Protein AF-A0A218UHJ2-F1 (afdb_monomer)

pLDDT: mean 73.1, std 22.84, range [29.39, 98.62]

Sequence (133 aa):
MERLCGAPLHRNISRALELHLEAIQVAQARRNDAIGNAANPQSHGGPRYSNEKGVLALAAALRALAGATRRARTALWCALQLALPKSPPAAPQNQHLLLQRLCSSSTSSQGKSSVEQESRGSDKAEEARKILE

Foldseek 3Di:
DDDAPNHDQDPLLVVLVVQLVVLVVQLVVLVVVLVVCVVCVPVCPDDPVVNVVSVVSNVVSVVSNVVSVVSNVVSVVVSVVVNDDPDPPDPPPCPVVVVVVVVVVPPPPDDDDDDDDDDDDDDDDDDDDDDDD

Nearest PDB structures (foldseek):
  2f1m-assembly1_B  TM=8.808E-01  e=1.797E+00  Escherichia coli
  2f1m-assembly2_D  TM=9.006E-01  e=1.903E+00  Escherichia coli
  2f1m-assembly1_A  TM=9.077E-01  e=1.797E+00  Escherichia coli
  2f1m-assembly2_C  TM=8.833E-01  e=3.385E+00  Escherichia coli
  5c21-assembly1_A  TM=7.370E-01  e=2.135E+00  Escherichia coli

Mean predicted aligned error: 17.22 Å

Radius of gyration: 34.89 Å; Cα contacts (8 Å, |Δi|>4): 54; chains: 1; bounding box: 54×78×87 Å

Structure (mmCIF, N/CA/C/O backbone):
data_AF-A0A218UHJ2-F1
#
_entry.id   AF-A0A218UHJ2-F1
#
loop_
_atom_site.group_PDB
_atom_site.id
_atom_site.type_symbol
_atom_site.label_atom_id
_atom_site.label_alt_id
_atom_site.label_comp_id
_atom_site.label_asym_id
_atom_site.label_entity_id
_atom_site.label_seq_id
_atom_site.pdbx_PDB_ins_code
_atom_site.Cartn_x
_atom_site.Cartn_y
_atom_site.Cartn_z
_atom_site.occupancy
_atom_site.B_iso_or_equiv
_atom_site.auth_seq_id
_atom_site.auth_comp_id
_atom_site.auth_asym_id
_atom_site.auth_atom_id
_atom_site.pdbx_PDB_model_num
ATOM 1 N N . MET A 1 1 ? -12.841 -14.901 10.953 1.00 64.62 1 MET A N 1
ATOM 2 C CA . MET A 1 1 ? -13.022 -13.437 11.063 1.00 64.62 1 MET A CA 1
ATOM 3 C C . MET A 1 1 ? -11.965 -12.897 12.003 1.00 64.62 1 MET A C 1
ATOM 5 O O . MET A 1 1 ? -11.851 -13.433 13.100 1.00 64.62 1 MET A O 1
ATOM 9 N N . GLU A 1 2 ? -11.193 -11.896 11.587 1.00 81.62 2 GLU A N 1
ATOM 10 C CA . GLU A 1 2 ? -10.215 -11.239 12.463 1.00 81.62 2 GLU A CA 1
ATOM 11 C C . GLU A 1 2 ? -10.942 -10.544 13.627 1.00 81.62 2 GLU A C 1
ATOM 13 O O . GLU A 1 2 ? -11.994 -9.922 13.441 1.00 81.62 2 GLU A O 1
ATOM 18 N N . ARG A 1 3 ? -10.422 -10.695 14.850 1.00 82.81 3 ARG A N 1
ATOM 19 C CA . ARG A 1 3 ? -11.011 -10.128 16.072 1.00 82.81 3 ARG A CA 1
ATOM 20 C C . ARG A 1 3 ? -9.936 -9.375 16.842 1.00 82.81 3 ARG A C 1
ATOM 22 O O . ARG A 1 3 ? -8.794 -9.821 16.895 1.00 82.81 3 ARG A O 1
ATOM 29 N N . LEU A 1 4 ? -10.315 -8.266 17.463 1.00 84.06 4 LEU A N 1
ATOM 30 C CA . LEU A 1 4 ? -9.451 -7.463 18.323 1.00 84.06 4 LEU A CA 1
ATOM 31 C C . LEU A 1 4 ? -10.162 -7.256 19.660 1.00 84.06 4 LEU A C 1
ATOM 33 O O . LEU A 1 4 ? -11.325 -6.859 19.680 1.00 84.06 4 LEU A O 1
ATOM 37 N N . CYS A 1 5 ? -9.495 -7.588 20.769 1.00 84.12 5 CYS A N 1
ATOM 38 C CA . CYS A 1 5 ? -10.057 -7.511 22.127 1.00 84.12 5 CYS A CA 1
ATOM 39 C C . CYS A 1 5 ? -11.431 -8.194 22.283 1.00 84.12 5 CYS A C 1
ATOM 41 O O . CYS A 1 5 ? -12.309 -7.704 22.985 1.00 84.12 5 CYS A O 1
ATOM 43 N N . GLY A 1 6 ? -11.651 -9.317 21.593 1.00 82.75 6 GLY A N 1
ATOM 44 C CA . GLY A 1 6 ? -12.919 -10.048 21.671 1.00 82.75 6 GLY A CA 1
ATOM 45 C C . GLY A 1 6 ? -14.078 -9.444 20.860 1.00 82.75 6 GLY A C 1
ATOM 46 O O . GLY A 1 6 ? -15.167 -10.025 20.872 1.00 82.75 6 GLY A O 1
ATOM 47 N N . ALA A 1 7 ? -13.857 -8.362 20.105 1.00 81.12 7 ALA A N 1
ATOM 48 C CA . ALA A 1 7 ? -14.816 -7.780 19.163 1.00 81.12 7 ALA A CA 1
ATOM 49 C C . ALA A 1 7 ? -14.401 -8.036 17.696 1.00 81.12 7 ALA A C 1
ATOM 51 O O . ALA A 1 7 ? -13.208 -8.178 17.412 1.00 81.12 7 ALA A O 1
ATOM 52 N N . PRO A 1 8 ? -15.351 -8.117 16.742 1.00 85.44 8 PRO A N 1
ATOM 53 C CA . PRO A 1 8 ? -15.027 -8.186 15.317 1.00 85.44 8 PRO A CA 1
ATOM 54 C C . PRO A 1 8 ? -14.205 -6.971 14.869 1.00 85.44 8 PRO A C 1
ATOM 56 O O . PRO A 1 8 ? -14.546 -5.834 15.201 1.00 85.44 8 PRO A O 1
ATOM 59 N N . LEU A 1 9 ? -13.136 -7.201 14.104 1.00 87.00 9 LEU A N 1
ATOM 60 C CA . LEU A 1 9 ? -12.316 -6.117 13.568 1.00 87.00 9 LEU A CA 1
ATOM 61 C C . LEU A 1 9 ? -13.087 -5.350 12.481 1.00 87.00 9 LEU A C 1
ATOM 63 O O . LEU A 1 9 ? -13.788 -5.937 11.654 1.00 87.00 9 LEU A O 1
ATOM 67 N N . HIS A 1 10 ? -12.968 -4.021 12.469 1.00 90.81 10 HIS A N 1
ATOM 68 C CA . HIS A 1 10 ? -13.641 -3.200 11.467 1.00 90.81 10 HIS A CA 1
ATOM 69 C C . HIS A 1 10 ? -13.065 -3.467 10.067 1.00 90.81 10 HIS A C 1
ATOM 71 O O . HIS A 1 10 ? -11.859 -3.342 9.868 1.00 90.81 10 HIS A O 1
ATOM 77 N N . ARG A 1 11 ? -13.926 -3.728 9.069 1.00 92.38 11 ARG A N 1
ATOM 78 C CA . ARG A 1 11 ? -13.517 -4.110 7.698 1.00 92.38 11 ARG A CA 1
ATOM 79 C C . ARG A 1 11 ? -12.486 -3.177 7.052 1.00 92.38 11 ARG A C 1
ATOM 81 O O . ARG A 1 11 ? -11.619 -3.631 6.318 1.00 92.38 11 ARG A O 1
ATOM 88 N N . ASN A 1 12 ? -12.562 -1.869 7.327 1.00 93.25 12 ASN A N 1
ATOM 89 C CA . ASN A 1 12 ? -11.614 -0.903 6.757 1.00 93.25 12 ASN A CA 1
ATOM 90 C C . ASN A 1 12 ? -10.195 -1.090 7.307 1.00 93.25 12 ASN A C 1
ATOM 92 O O . ASN A 1 12 ? -9.248 -0.721 6.621 1.00 93.25 12 ASN A O 1
ATOM 96 N N . ILE A 1 13 ? -10.047 -1.632 8.522 1.00 94.75 13 ILE A N 1
ATOM 97 C CA . ILE A 1 13 ? -8.738 -1.916 9.113 1.00 94.75 13 ILE A CA 1
ATOM 98 C C . ILE A 1 13 ? -8.101 -3.076 8.352 1.00 94.75 13 ILE A C 1
ATOM 100 O O . ILE A 1 13 ? -7.038 -2.883 7.769 1.00 94.75 13 ILE A O 1
ATOM 104 N N . SER A 1 14 ? -8.793 -4.217 8.258 1.00 94.81 14 SER A N 1
ATOM 105 C CA . SER A 1 14 ? -8.335 -5.375 7.477 1.00 94.81 14 SER A CA 1
ATOM 106 C C . SER A 1 14 ? -8.017 -4.981 6.034 1.00 94.81 14 SER A C 1
ATOM 108 O O . SER A 1 14 ? -6.905 -5.197 5.563 1.00 94.81 14 SER A O 1
ATOM 110 N N . ARG A 1 15 ? -8.928 -4.258 5.366 1.00 96.25 15 ARG A N 1
ATOM 111 C CA . ARG A 1 15 ? -8.721 -3.815 3.982 1.00 96.25 15 ARG A CA 1
ATOM 112 C C . ARG A 1 15 ? -7.511 -2.895 3.814 1.00 96.25 15 ARG A C 1
ATOM 114 O O . ARG A 1 15 ? -6.810 -2.977 2.809 1.00 96.25 15 ARG A O 1
ATOM 121 N N . ALA A 1 16 ? -7.264 -1.990 4.762 1.00 97.44 16 ALA A N 1
ATOM 122 C CA . ALA A 1 16 ? -6.101 -1.108 4.703 1.00 97.44 16 ALA A CA 1
ATOM 123 C C . ALA A 1 16 ? -4.783 -1.880 4.867 1.00 97.44 16 ALA A C 1
ATOM 125 O O . ALA A 1 16 ? -3.793 -1.511 4.235 1.00 97.44 16 ALA A O 1
ATOM 126 N N . LEU A 1 17 ? -4.776 -2.936 5.685 1.00 96.94 17 LEU A N 1
ATOM 127 C CA . LEU A 1 17 ? -3.619 -3.810 5.879 1.00 96.94 17 LEU A CA 1
ATOM 128 C C . LEU A 1 17 ? -3.369 -4.703 4.657 1.00 96.94 17 LEU A C 1
ATOM 130 O O . LEU A 1 17 ? -2.230 -4.784 4.205 1.00 96.94 17 LEU A O 1
ATOM 134 N N . GLU A 1 18 ? -4.417 -5.279 4.064 1.00 97.31 18 GLU A N 1
ATOM 135 C CA . GLU A 1 18 ? -4.334 -6.022 2.796 1.00 97.31 18 GLU A CA 1
ATOM 136 C C . GLU A 1 18 ? -3.722 -5.163 1.684 1.00 97.31 18 GLU A C 1
ATOM 138 O O . GLU A 1 18 ? -2.712 -5.531 1.091 1.00 97.31 18 GLU A O 1
ATOM 143 N N . LEU A 1 19 ? -4.269 -3.961 1.461 1.00 98.00 19 LEU A N 1
ATOM 144 C CA . LEU A 1 19 ? -3.754 -3.028 0.454 1.00 98.00 19 LEU A CA 1
ATOM 145 C C . LEU A 1 19 ? -2.305 -2.608 0.732 1.00 98.00 19 LEU A C 1
ATOM 147 O O . LEU A 1 19 ? -1.560 -2.281 -0.193 1.00 98.00 19 LEU A O 1
ATOM 151 N N . HIS A 1 20 ? -1.899 -2.563 2.003 1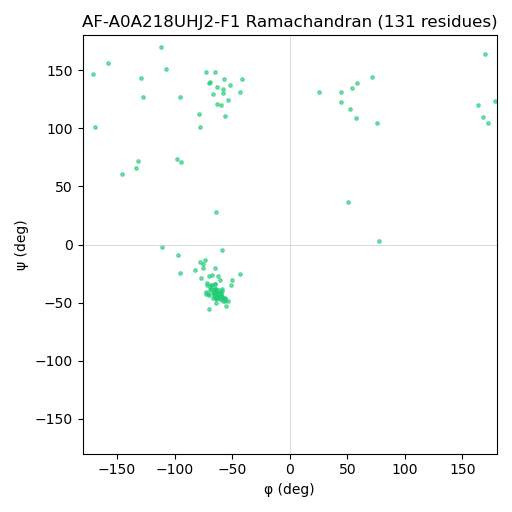.00 98.56 20 HIS A N 1
ATOM 152 C CA . HIS A 1 20 ? -0.517 -2.282 2.364 1.00 98.56 20 HIS A CA 1
ATOM 153 C C . HIS A 1 20 ? 0.410 -3.440 1.995 1.00 98.56 20 HIS A C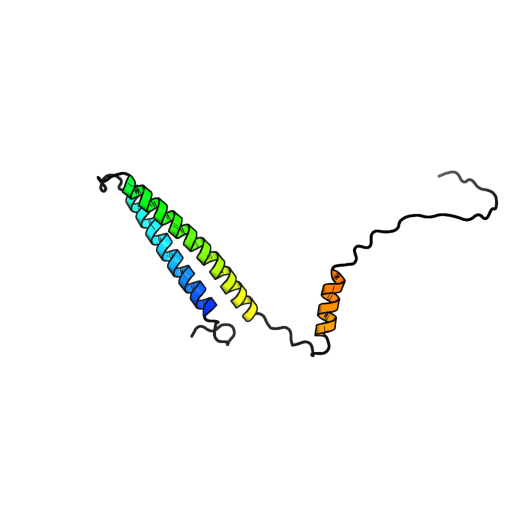 1
ATOM 155 O O . HIS A 1 20 ? 1.458 -3.190 1.400 1.00 98.56 20 HIS A O 1
ATOM 161 N N . LEU A 1 21 ? 0.003 -4.681 2.269 1.00 98.44 21 LEU A N 1
ATOM 162 C CA . LEU A 1 21 ? 0.740 -5.879 1.874 1.00 98.44 21 LEU A CA 1
ATOM 163 C C . LEU A 1 21 ? 0.856 -5.996 0.347 1.00 98.44 21 LEU A C 1
ATOM 165 O O . LEU A 1 21 ? 1.956 -6.200 -0.164 1.00 98.44 21 LEU A O 1
ATOM 169 N N . GLU A 1 22 ? -0.244 -5.792 -0.380 1.00 98.25 22 GLU A N 1
ATOM 170 C CA . GLU A 1 22 ? -0.252 -5.769 -1.848 1.00 98.25 22 GLU A CA 1
ATOM 171 C C . GLU A 1 22 ? 0.739 -4.724 -2.387 1.00 98.25 22 GLU A C 1
ATOM 173 O O . GLU A 1 22 ? 1.559 -5.015 -3.259 1.00 98.25 22 GLU A O 1
ATOM 178 N N . ALA A 1 23 ? 0.733 -3.509 -1.827 1.00 98.25 23 ALA A N 1
ATOM 179 C CA . ALA A 1 23 ? 1.652 -2.456 -2.247 1.00 98.25 23 ALA A CA 1
ATOM 180 C C . ALA A 1 23 ? 3.127 -2.795 -1.955 1.00 98.25 23 ALA A C 1
ATOM 182 O O . ALA A 1 23 ? 4.001 -2.412 -2.737 1.00 98.25 23 ALA A O 1
ATOM 183 N N . ILE A 1 24 ? 3.415 -3.515 -0.862 1.00 98.50 24 ILE A N 1
ATOM 184 C CA . ILE A 1 24 ? 4.766 -4.011 -0.553 1.00 98.50 24 ILE A CA 1
ATOM 185 C C . ILE A 1 24 ? 5.211 -5.008 -1.622 1.00 98.50 24 ILE A C 1
ATOM 187 O O . ILE A 1 24 ? 6.294 -4.848 -2.182 1.00 98.50 24 ILE A O 1
ATOM 191 N N . GLN A 1 25 ? 4.372 -5.996 -1.937 1.00 98.50 25 GLN A N 1
ATOM 192 C CA . GLN A 1 25 ? 4.685 -7.029 -2.927 1.00 98.50 25 GLN A CA 1
ATOM 193 C C . GLN A 1 25 ? 4.921 -6.423 -4.315 1.00 98.50 25 GLN A C 1
ATOM 195 O O . GLN A 1 25 ? 5.912 -6.741 -4.971 1.00 98.50 25 GLN A O 1
ATOM 200 N N . VAL A 1 26 ? 4.070 -5.481 -4.736 1.00 97.88 26 VAL A N 1
ATOM 201 C CA . VAL A 1 26 ? 4.242 -4.760 -6.006 1.00 97.88 26 VAL A CA 1
ATOM 202 C C . VAL A 1 26 ? 5.550 -3.965 -6.019 1.00 97.88 26 VAL A C 1
ATOM 204 O O . VAL A 1 26 ? 6.295 -4.028 -6.997 1.00 97.88 26 VAL A O 1
ATOM 207 N N . ALA A 1 27 ? 5.871 -3.236 -4.946 1.00 97.81 27 ALA A N 1
ATOM 208 C CA . ALA A 1 27 ? 7.117 -2.474 -4.868 1.00 97.81 27 ALA A CA 1
ATOM 209 C C . ALA A 1 27 ? 8.360 -3.382 -4.880 1.00 97.81 27 ALA A C 1
ATOM 211 O O . ALA A 1 27 ? 9.355 -3.049 -5.525 1.00 97.81 27 ALA A O 1
ATOM 212 N N . GLN A 1 28 ? 8.300 -4.536 -4.210 1.00 97.81 28 GLN A N 1
ATOM 213 C CA . GLN A 1 28 ? 9.365 -5.541 -4.222 1.00 97.81 28 GLN A CA 1
ATOM 214 C C . GLN A 1 28 ? 9.565 -6.134 -5.619 1.00 97.81 28 GLN A C 1
ATOM 216 O O . GLN A 1 28 ? 10.697 -6.162 -6.098 1.00 97.81 28 GLN A O 1
ATOM 221 N N . ALA A 1 29 ? 8.484 -6.527 -6.300 1.00 95.50 29 ALA A N 1
ATOM 222 C CA . ALA A 1 29 ? 8.546 -7.025 -7.672 1.00 95.50 29 ALA A CA 1
ATOM 223 C C . ALA A 1 29 ? 9.207 -5.998 -8.605 1.00 95.50 29 ALA A C 1
ATOM 225 O O . ALA A 1 29 ? 10.180 -6.313 -9.281 1.00 95.50 29 ALA A O 1
ATOM 226 N N . ARG A 1 30 ? 8.780 -4.727 -8.546 1.00 94.00 30 ARG A N 1
ATOM 227 C CA . ARG A 1 30 ? 9.375 -3.653 -9.361 1.00 94.00 30 ARG A CA 1
ATOM 228 C C . ARG A 1 30 ? 10.830 -3.360 -9.026 1.00 94.00 30 ARG A C 1
ATOM 230 O O . ARG A 1 30 ? 11.601 -3.017 -9.918 1.00 94.00 30 ARG 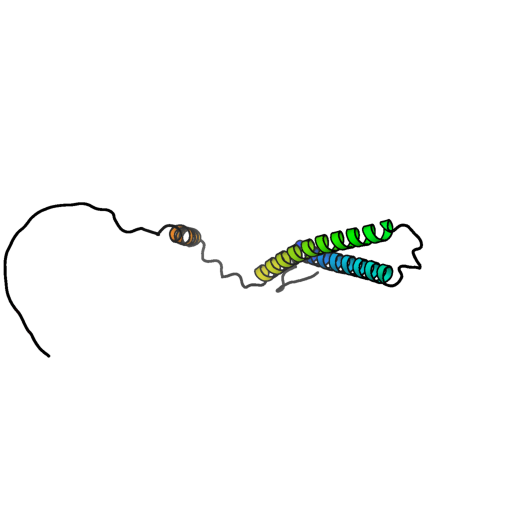A O 1
ATOM 237 N N . ARG A 1 31 ? 11.223 -3.482 -7.758 1.00 94.12 31 ARG A N 1
ATOM 238 C CA . ARG A 1 31 ? 12.624 -3.342 -7.354 1.00 94.12 31 ARG A CA 1
ATOM 239 C C . ARG A 1 31 ? 13.475 -4.462 -7.948 1.00 94.12 31 ARG A C 1
ATOM 241 O O . ARG A 1 31 ? 14.565 -4.182 -8.436 1.00 94.12 31 ARG A O 1
ATOM 248 N N . ASN A 1 32 ? 12.979 -5.695 -7.924 1.00 92.12 32 ASN A N 1
ATOM 249 C CA . ASN A 1 32 ? 13.679 -6.845 -8.490 1.00 92.12 32 ASN A CA 1
ATOM 250 C C . ASN A 1 32 ? 13.782 -6.738 -10.018 1.00 92.12 32 ASN A C 1
ATOM 252 O O . ASN A 1 32 ? 14.870 -6.951 -10.547 1.00 92.12 32 ASN A O 1
ATOM 256 N N . ASP A 1 33 ? 12.714 -6.306 -10.699 1.00 88.62 33 ASP A N 1
ATOM 257 C CA . ASP A 1 33 ? 12.737 -5.999 -12.137 1.00 88.62 33 ASP A CA 1
ATOM 258 C C . ASP A 1 33 ? 13.823 -4.954 -12.452 1.00 88.62 33 ASP A C 1
ATOM 260 O O . ASP A 1 33 ? 14.624 -5.125 -13.369 1.00 88.62 33 ASP A O 1
ATOM 264 N N . ALA A 1 34 ? 13.893 -3.875 -11.663 1.00 85.12 34 ALA A N 1
ATOM 265 C CA . ALA A 1 34 ? 14.882 -2.816 -11.853 1.00 85.12 34 ALA A CA 1
ATOM 266 C C . ALA A 1 34 ? 16.326 -3.298 -11.619 1.00 85.12 34 ALA A C 1
ATOM 268 O O . ALA A 1 34 ? 17.219 -2.933 -12.383 1.00 85.12 34 ALA A O 1
ATOM 269 N N . ILE A 1 35 ? 16.561 -4.132 -10.599 1.00 84.94 35 ILE A N 1
ATOM 270 C CA . ILE A 1 35 ? 17.883 -4.718 -10.320 1.00 84.94 35 ILE A CA 1
ATOM 271 C C . ILE A 1 35 ? 18.288 -5.692 -11.431 1.00 84.94 35 ILE A C 1
ATOM 273 O O . ILE A 1 35 ? 19.416 -5.613 -11.912 1.00 84.94 35 ILE A O 1
ATOM 277 N N . GLY A 1 36 ? 17.381 -6.573 -11.864 1.00 80.75 36 GLY A N 1
ATOM 278 C CA . GLY A 1 36 ? 17.636 -7.519 -12.953 1.00 80.75 36 GLY A CA 1
ATOM 279 C C . GLY A 1 36 ? 17.989 -6.807 -14.259 1.00 80.75 36 GLY A C 1
ATOM 280 O O . GLY A 1 36 ? 18.988 -7.141 -14.895 1.00 80.75 36 GLY A O 1
ATOM 281 N N . ASN A 1 37 ? 17.239 -5.756 -14.599 1.00 77.19 37 ASN A N 1
ATOM 282 C CA . ASN A 1 37 ? 17.505 -4.935 -15.780 1.00 77.19 37 ASN A CA 1
ATOM 283 C C . ASN A 1 37 ? 18.850 -4.191 -15.688 1.00 77.19 37 ASN A C 1
ATOM 285 O O . ASN A 1 37 ? 19.554 -4.074 -16.689 1.00 77.19 37 ASN A O 1
ATOM 289 N N . ALA A 1 38 ? 19.229 -3.701 -14.502 1.00 76.00 38 ALA A N 1
ATOM 290 C CA . ALA A 1 38 ? 20.512 -3.027 -14.290 1.00 76.00 38 ALA A CA 1
ATOM 291 C C . ALA A 1 38 ? 21.709 -3.995 -14.312 1.00 76.00 38 ALA A C 1
ATOM 293 O O . ALA A 1 38 ? 22.788 -3.620 -14.765 1.00 76.00 38 ALA A O 1
ATOM 294 N N . ALA A 1 39 ? 21.523 -5.231 -13.840 1.00 78.25 39 ALA A N 1
ATOM 295 C CA . ALA A 1 39 ? 22.558 -6.263 -13.805 1.00 78.25 39 ALA A CA 1
ATOM 296 C C . ALA A 1 39 ? 22.846 -6.882 -15.183 1.00 78.25 39 ALA A C 1
ATOM 298 O O . ALA A 1 39 ? 23.923 -7.439 -15.384 1.00 78.25 39 ALA A O 1
ATOM 299 N N . ASN A 1 40 ? 21.919 -6.770 -16.141 1.00 71.12 40 ASN A N 1
ATOM 300 C CA . ASN A 1 40 ? 22.113 -7.254 -17.506 1.00 71.12 40 ASN A CA 1
ATOM 301 C C . ASN A 1 40 ? 21.718 -6.205 -18.565 1.00 71.12 40 ASN A C 1
ATOM 303 O O . ASN A 1 40 ? 20.722 -6.379 -19.276 1.00 71.12 40 ASN A O 1
ATOM 307 N N . PRO A 1 41 ? 22.511 -5.127 -18.728 1.00 64.62 41 PRO A N 1
ATOM 308 C CA . PRO A 1 41 ? 22.225 -4.085 -19.717 1.00 64.62 41 PRO A CA 1
ATOM 309 C C . PRO A 1 41 ? 22.294 -4.588 -21.167 1.00 64.62 41 PRO A C 1
ATOM 311 O O . PRO A 1 41 ? 21.763 -3.945 -22.066 1.00 64.62 41 PRO A O 1
ATOM 314 N N . GLN A 1 42 ? 22.983 -5.710 -21.401 1.00 62.09 42 GLN A N 1
ATOM 315 C CA . GLN A 1 42 ? 23.407 -6.171 -22.725 1.00 62.09 42 GLN A CA 1
ATOM 316 C C . GLN A 1 42 ? 22.435 -7.189 -23.354 1.00 62.09 42 GLN A C 1
ATOM 318 O O . GLN A 1 42 ? 22.351 -7.267 -24.575 1.00 62.09 42 GLN A O 1
ATOM 323 N N . SER A 1 43 ? 21.651 -7.915 -22.542 1.00 57.69 43 SER A N 1
ATOM 324 C CA . SER A 1 43 ? 20.562 -8.797 -23.015 1.00 57.69 43 SER A CA 1
ATOM 325 C C . SER A 1 43 ? 19.367 -8.018 -23.572 1.00 57.69 43 SER A C 1
ATOM 327 O O . SER A 1 43 ? 18.659 -8.475 -24.468 1.00 57.69 43 SER A O 1
ATOM 329 N N . HIS A 1 44 ? 19.172 -6.787 -23.101 1.00 57.41 44 HIS A N 1
ATOM 330 C CA . HIS A 1 44 ? 18.148 -5.886 -23.610 1.00 57.41 44 HIS A CA 1
ATOM 331 C C . HIS A 1 44 ? 18.745 -4.968 -24.679 1.00 57.41 44 HIS A C 1
ATOM 333 O O . HIS A 1 44 ? 18.887 -3.768 -24.468 1.00 57.41 44 HIS A O 1
ATOM 339 N N . GLY A 1 45 ? 19.069 -5.524 -25.849 1.00 54.44 45 GLY A N 1
ATOM 340 C CA . GLY A 1 45 ? 19.528 -4.788 -27.041 1.00 54.44 45 GLY A CA 1
ATOM 341 C C . GLY A 1 45 ? 18.494 -3.823 -27.655 1.00 54.44 45 GLY A C 1
ATOM 342 O O . GLY A 1 45 ? 18.507 -3.595 -28.861 1.00 54.44 45 GLY A O 1
ATOM 343 N N . GLY A 1 46 ? 17.568 -3.290 -26.850 1.00 61.00 46 GLY A N 1
ATOM 344 C CA . GLY A 1 46 ? 16.511 -2.363 -27.244 1.00 61.00 46 GLY A CA 1
ATOM 345 C C . GLY A 1 46 ? 16.703 -0.950 -26.669 1.00 61.00 46 GLY A C 1
ATOM 346 O O . GLY A 1 46 ? 17.551 -0.731 -25.804 1.00 61.00 46 GLY A O 1
ATOM 347 N N . PRO A 1 47 ? 15.915 0.038 -27.131 1.00 58.91 47 PRO A N 1
ATOM 348 C CA . PRO A 1 47 ? 16.123 1.451 -26.815 1.00 58.91 47 PRO A CA 1
ATOM 349 C C . PRO A 1 47 ? 16.113 1.727 -25.304 1.00 58.91 47 PRO A C 1
ATOM 351 O O . PRO A 1 47 ? 15.268 1.197 -24.578 1.00 58.91 47 PRO A O 1
ATOM 354 N N . ARG A 1 48 ? 16.982 2.647 -24.849 1.00 64.75 48 ARG A N 1
ATOM 355 C CA . ARG A 1 48 ? 17.076 3.180 -23.464 1.00 64.75 48 ARG A CA 1
ATOM 356 C C . ARG A 1 48 ? 15.718 3.503 -22.811 1.00 64.75 48 ARG A C 1
ATOM 358 O O . ARG A 1 48 ? 15.580 3.425 -21.593 1.00 64.75 48 ARG A O 1
ATOM 365 N N . TYR A 1 49 ? 14.711 3.773 -23.637 1.00 61.00 49 TYR A N 1
ATOM 366 C CA . TYR A 1 49 ? 13.302 3.955 -23.300 1.00 61.00 49 TYR A CA 1
ATOM 367 C C . TYR A 1 49 ? 12.689 2.838 -22.425 1.00 61.00 49 TYR A C 1
ATOM 369 O O . TYR A 1 49 ? 11.801 3.114 -21.620 1.00 61.00 49 TYR A O 1
ATOM 377 N N . SER A 1 50 ? 13.150 1.583 -22.527 1.00 70.75 50 SER A N 1
ATOM 378 C CA . SER A 1 50 ? 12.642 0.485 -21.678 1.00 70.75 50 SER A CA 1
ATOM 379 C C . SER A 1 50 ? 13.062 0.633 -20.210 1.00 70.75 50 SER A C 1
ATOM 381 O O . SER A 1 50 ? 12.276 0.355 -19.302 1.00 70.75 50 SER A O 1
ATOM 383 N N . ASN A 1 51 ? 14.281 1.121 -19.964 1.00 76.81 51 ASN A N 1
ATOM 384 C CA . ASN A 1 51 ? 14.792 1.312 -18.608 1.00 76.81 51 ASN A CA 1
ATOM 385 C C . ASN A 1 51 ? 14.085 2.484 -17.905 1.00 76.81 51 ASN A C 1
ATOM 387 O O . ASN A 1 51 ? 13.653 2.363 -16.762 1.00 76.81 51 ASN A O 1
ATOM 391 N N . GLU A 1 52 ? 13.870 3.593 -18.619 1.00 83.69 52 GLU A N 1
ATOM 392 C CA . GLU A 1 52 ? 13.155 4.767 -18.095 1.00 83.69 52 GLU A CA 1
ATOM 393 C C . GLU A 1 52 ? 11.726 4.425 -17.654 1.00 83.69 52 GLU A C 1
ATOM 395 O O . GLU A 1 52 ? 11.285 4.841 -16.581 1.00 83.69 52 GLU A O 1
ATOM 400 N N . LYS A 1 53 ? 11.020 3.585 -18.422 1.00 85.75 53 LYS A N 1
ATOM 401 C CA . LYS A 1 53 ? 9.698 3.067 -18.036 1.00 85.75 53 LYS A CA 1
ATOM 402 C C . LYS A 1 53 ? 9.740 2.250 -16.748 1.00 85.75 53 LYS A C 1
ATOM 404 O O . LYS A 1 53 ? 8.849 2.400 -15.913 1.00 85.75 53 LYS A O 1
ATOM 409 N N . GLY A 1 54 ? 10.762 1.410 -16.577 1.00 87.94 54 GLY A N 1
ATOM 410 C CA . GLY A 1 54 ? 10.969 0.632 -15.353 1.00 87.94 54 GLY A CA 1
ATOM 411 C C . GLY A 1 54 ? 11.192 1.526 -14.131 1.00 87.94 54 GLY A C 1
ATOM 412 O O . GLY A 1 54 ? 10.564 1.320 -13.092 1.00 87.94 54 GLY A O 1
ATOM 413 N N . VAL A 1 55 ? 12.008 2.574 -14.278 1.00 89.81 55 VAL A N 1
ATOM 414 C CA . VAL A 1 55 ? 12.262 3.565 -13.219 1.00 89.81 55 VAL A CA 1
ATOM 415 C C . VAL A 1 55 ? 10.989 4.338 -12.858 1.00 89.81 55 VAL A C 1
ATOM 417 O O . VAL A 1 55 ? 10.670 4.470 -11.675 1.00 89.81 55 VAL A O 1
ATOM 420 N N . LEU A 1 56 ? 10.217 4.795 -13.850 1.00 92.81 56 LEU A N 1
ATOM 421 C CA . LEU A 1 56 ? 8.936 5.472 -13.616 1.00 92.81 56 LEU A CA 1
ATOM 422 C C . LEU A 1 56 ? 7.913 4.550 -12.936 1.00 92.81 56 LEU A C 1
ATOM 424 O O . LEU A 1 56 ? 7.220 4.975 -12.009 1.00 92.81 56 LEU A O 1
ATOM 428 N N . ALA A 1 57 ? 7.843 3.279 -13.342 1.00 93.12 57 ALA A N 1
ATOM 429 C CA . ALA A 1 57 ? 6.974 2.286 -12.716 1.00 93.12 57 ALA A CA 1
ATOM 430 C C . ALA A 1 57 ? 7.375 2.006 -11.258 1.00 93.12 57 ALA A C 1
ATOM 432 O O . ALA A 1 57 ? 6.505 1.920 -10.388 1.00 93.12 57 ALA A O 1
ATOM 433 N N . LEU A 1 58 ? 8.677 1.918 -10.967 1.00 95.69 58 LEU A N 1
ATOM 434 C CA . LEU A 1 58 ? 9.186 1.777 -9.603 1.00 95.69 58 LEU A CA 1
ATOM 435 C C . LEU A 1 58 ? 8.857 3.014 -8.753 1.00 95.69 58 LEU A C 1
ATOM 437 O O . LEU A 1 58 ? 8.369 2.870 -7.632 1.00 95.69 58 LEU A O 1
ATOM 441 N N . ALA A 1 59 ? 9.045 4.224 -9.285 1.00 96.69 59 ALA A N 1
ATOM 442 C CA . ALA A 1 59 ? 8.689 5.463 -8.594 1.00 96.69 59 ALA A CA 1
ATOM 443 C C . ALA A 1 59 ? 7.182 5.536 -8.280 1.00 96.69 59 ALA A C 1
ATOM 445 O O . ALA A 1 59 ? 6.790 5.896 -7.165 1.00 96.69 59 ALA A O 1
ATOM 446 N N . ALA A 1 60 ? 6.329 5.136 -9.228 1.00 97.25 60 ALA A N 1
ATOM 447 C CA . ALA A 1 60 ? 4.885 5.048 -9.023 1.00 97.25 60 ALA A CA 1
ATOM 448 C C . ALA A 1 60 ? 4.519 4.014 -7.942 1.00 97.25 60 ALA A C 1
ATOM 450 O O . ALA A 1 60 ? 3.712 4.315 -7.057 1.00 97.25 60 ALA A O 1
ATOM 451 N N . ALA A 1 61 ? 5.153 2.836 -7.960 1.00 97.69 61 ALA A N 1
ATOM 452 C CA . ALA A 1 61 ? 4.954 1.799 -6.949 1.00 97.69 61 ALA A CA 1
ATOM 453 C C . ALA A 1 61 ? 5.375 2.271 -5.547 1.00 97.69 61 ALA A C 1
ATOM 455 O O . ALA A 1 61 ? 4.632 2.077 -4.586 1.00 97.69 61 ALA A O 1
ATOM 456 N N . LEU A 1 62 ? 6.507 2.972 -5.423 1.00 98.19 62 LEU A N 1
ATOM 457 C CA . LEU A 1 62 ? 6.957 3.557 -4.155 1.00 98.19 62 LEU A CA 1
ATOM 458 C C . LEU A 1 62 ? 5.998 4.642 -3.645 1.00 98.19 62 LEU A C 1
ATOM 460 O O . LEU A 1 62 ? 5.693 4.688 -2.451 1.00 98.19 62 LEU A O 1
ATOM 464 N N . ARG A 1 63 ? 5.467 5.491 -4.535 1.00 98.25 63 ARG A N 1
ATOM 465 C CA . ARG A 1 63 ? 4.452 6.492 -4.169 1.00 98.25 63 ARG A CA 1
ATOM 466 C C . ARG A 1 63 ? 3.167 5.829 -3.666 1.00 98.25 63 ARG A C 1
ATOM 468 O O . ARG A 1 63 ? 2.607 6.277 -2.660 1.00 98.25 63 ARG A O 1
ATOM 475 N N . ALA A 1 64 ? 2.714 4.770 -4.336 1.00 98.00 64 ALA A N 1
ATOM 476 C CA . ALA A 1 64 ? 1.550 3.991 -3.924 1.00 98.00 64 ALA A CA 1
ATOM 477 C C . ALA A 1 64 ? 1.780 3.306 -2.568 1.00 98.00 64 ALA A C 1
ATOM 479 O O . ALA A 1 64 ? 0.932 3.425 -1.680 1.00 98.00 64 ALA A O 1
ATOM 480 N N . LEU A 1 65 ? 2.951 2.690 -2.370 1.00 98.38 65 LEU A N 1
ATOM 481 C CA . LEU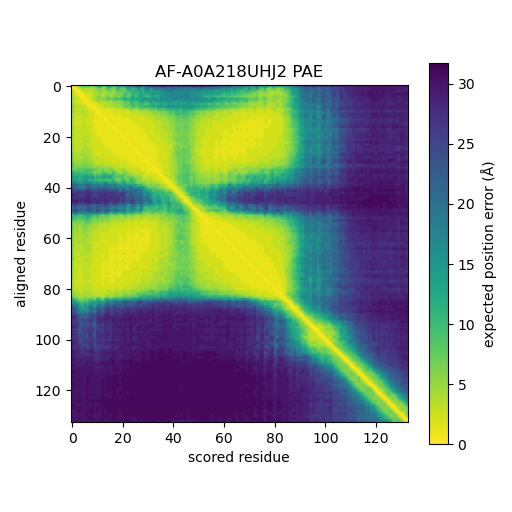 A 1 65 ? 3.362 2.094 -1.100 1.00 98.38 65 LEU A CA 1
ATOM 482 C C . LEU A 1 65 ? 3.360 3.128 0.027 1.00 98.38 65 LEU A C 1
ATOM 484 O O . LEU A 1 65 ? 2.723 2.896 1.047 1.00 98.38 65 LEU A O 1
ATOM 488 N N . ALA A 1 66 ? 3.958 4.306 -0.172 1.00 98.56 66 ALA A N 1
ATOM 489 C CA . ALA A 1 66 ? 3.943 5.376 0.828 1.00 98.56 66 ALA A CA 1
ATOM 490 C C . ALA A 1 66 ? 2.511 5.812 1.200 1.00 98.56 66 ALA A C 1
ATOM 492 O O . ALA A 1 66 ? 2.212 6.085 2.367 1.00 98.56 66 ALA A O 1
ATOM 493 N N . GLY A 1 67 ? 1.605 5.864 0.218 1.00 98.31 67 GLY A N 1
ATOM 494 C CA . GLY A 1 67 ? 0.181 6.105 0.453 1.00 98.31 67 GLY A CA 1
ATOM 495 C C . GLY A 1 67 ? -0.488 4.987 1.255 1.00 98.31 67 GLY A C 1
ATOM 496 O O . GLY A 1 67 ? -1.245 5.263 2.188 1.00 98.31 67 GLY A O 1
ATOM 497 N N . ALA A 1 68 ? -0.194 3.729 0.930 1.00 98.19 68 ALA A N 1
ATOM 498 C CA . ALA A 1 68 ? -0.697 2.570 1.656 1.00 98.19 68 ALA A CA 1
ATOM 499 C C . ALA A 1 68 ? -0.168 2.522 3.099 1.00 98.19 68 ALA A C 1
ATOM 501 O O . ALA A 1 68 ? -0.967 2.336 4.009 1.00 98.19 68 ALA A O 1
ATOM 502 N N . THR A 1 69 ? 1.113 2.826 3.337 1.00 98.62 69 THR A N 1
ATOM 503 C CA . THR A 1 69 ? 1.707 2.909 4.683 1.00 98.62 69 THR A CA 1
ATOM 504 C C . THR A 1 69 ? 1.004 3.949 5.549 1.00 98.62 69 THR A C 1
ATOM 506 O O . THR A 1 69 ? 0.671 3.678 6.702 1.00 98.62 69 THR A O 1
ATOM 509 N N . ARG A 1 70 ? 0.726 5.143 5.004 1.00 98.56 70 ARG A N 1
ATOM 510 C CA . ARG A 1 70 ? -0.017 6.177 5.745 1.00 98.56 70 ARG A CA 1
ATOM 511 C C . ARG A 1 70 ? -1.406 5.685 6.150 1.00 98.56 70 ARG A C 1
ATOM 513 O O . ARG A 1 70 ? -1.796 5.885 7.297 1.00 98.56 70 ARG A O 1
ATOM 520 N N . ARG A 1 71 ? -2.120 5.015 5.238 1.00 97.69 71 ARG A N 1
ATOM 521 C CA . ARG A 1 71 ? -3.448 4.438 5.510 1.00 97.69 71 ARG A CA 1
ATOM 522 C C . ARG A 1 71 ? -3.389 3.303 6.531 1.00 97.69 71 ARG A C 1
ATOM 524 O O . ARG A 1 71 ? -4.197 3.301 7.452 1.00 97.69 71 ARG A O 1
ATOM 531 N N . ALA A 1 72 ? -2.419 2.400 6.411 1.00 98.06 72 ALA A N 1
ATOM 532 C CA . ALA A 1 72 ? -2.193 1.320 7.364 1.00 98.06 72 ALA A CA 1
ATOM 533 C C . ALA A 1 72 ? -1.905 1.866 8.765 1.00 98.06 72 ALA A C 1
ATOM 535 O O . ALA A 1 72 ? -2.527 1.432 9.726 1.00 98.06 72 ALA A O 1
ATOM 536 N N . ARG A 1 73 ? -1.055 2.893 8.888 1.00 98.25 73 ARG A N 1
ATOM 537 C CA . ARG A 1 73 ? -0.796 3.564 10.169 1.00 98.25 73 ARG A CA 1
ATOM 538 C C . ARG A 1 73 ? -2.073 4.138 10.782 1.00 98.25 73 ARG A C 1
ATOM 540 O O . ARG A 1 73 ? -2.313 3.933 11.965 1.00 98.25 73 ARG A O 1
ATOM 547 N N . THR A 1 74 ? -2.897 4.833 9.995 1.00 97.81 74 THR A N 1
ATOM 548 C CA . THR A 1 74 ? -4.184 5.356 10.480 1.00 97.81 74 THR A CA 1
ATOM 549 C C . THR A 1 74 ? -5.123 4.226 10.904 1.00 97.81 74 THR A C 1
ATOM 551 O O . THR A 1 74 ? -5.742 4.317 11.957 1.00 97.81 74 THR A O 1
ATOM 554 N N . ALA A 1 75 ? -5.201 3.143 10.131 1.00 96.56 75 ALA A N 1
ATOM 555 C CA . ALA A 1 75 ? -6.014 1.977 10.464 1.00 96.56 75 ALA A CA 1
ATOM 556 C C . ALA A 1 75 ? -5.554 1.293 11.760 1.00 96.56 75 ALA A C 1
ATOM 558 O O . ALA A 1 75 ? -6.383 0.977 12.610 1.00 96.56 75 ALA A O 1
ATOM 559 N N . LEU A 1 76 ? -4.243 1.123 11.941 1.00 95.12 76 LEU A N 1
ATOM 560 C CA . LEU A 1 76 ? -3.644 0.585 13.163 1.00 95.12 76 LEU A CA 1
ATOM 561 C C . LEU A 1 76 ? -3.871 1.511 14.359 1.00 95.12 76 LEU A C 1
ATOM 563 O O . LEU A 1 76 ? -4.184 1.033 15.444 1.00 95.12 76 LEU A O 1
ATOM 567 N N . TRP A 1 77 ? -3.786 2.828 14.162 1.00 95.88 77 TRP A N 1
ATOM 568 C CA . TRP A 1 77 ? -4.149 3.797 15.193 1.00 95.88 77 TRP A CA 1
ATOM 569 C C . TRP A 1 77 ? -5.617 3.645 15.604 1.00 95.88 77 TRP A C 1
ATOM 571 O O . TRP A 1 77 ? -5.916 3.541 16.788 1.00 95.88 77 TRP A O 1
ATOM 581 N N . CYS A 1 78 ? -6.544 3.542 14.647 1.00 92.94 78 CYS A N 1
ATOM 582 C CA . CYS A 1 78 ? -7.951 3.277 14.951 1.00 92.94 78 CYS A CA 1
ATOM 583 C C . CYS A 1 78 ? -8.145 1.941 15.685 1.00 92.94 78 CYS A C 1
ATOM 585 O O . CYS A 1 78 ? -8.921 1.886 16.635 1.00 92.94 78 CYS A O 1
ATOM 587 N N . ALA A 1 79 ? -7.435 0.886 15.277 1.00 92.69 79 ALA A N 1
ATOM 588 C CA . ALA A 1 79 ? -7.455 -0.410 15.949 1.00 92.69 79 ALA A CA 1
ATOM 589 C C . ALA A 1 79 ? -7.004 -0.286 17.413 1.00 92.69 79 ALA A C 1
ATOM 591 O O . ALA A 1 79 ? -7.687 -0.769 18.313 1.00 92.69 79 ALA A O 1
ATOM 592 N N . LEU A 1 80 ? -5.908 0.435 17.661 1.00 91.38 80 LEU A N 1
ATOM 593 C CA . LEU A 1 80 ? -5.411 0.709 19.006 1.00 91.38 80 LEU A CA 1
ATOM 594 C C . LEU A 1 80 ? -6.460 1.446 19.847 1.00 91.38 80 LEU A C 1
ATOM 596 O O . LEU A 1 80 ? -6.766 1.009 20.950 1.00 91.38 80 LEU A O 1
ATOM 600 N N . GLN A 1 81 ? -7.087 2.494 19.306 1.00 90.06 81 GLN A N 1
ATOM 601 C CA . GLN A 1 81 ? -8.137 3.237 20.014 1.00 90.06 81 GLN A CA 1
ATOM 602 C C . GLN A 1 81 ? -9.371 2.378 20.349 1.00 90.06 81 GLN A C 1
ATOM 604 O O . GLN A 1 81 ? -10.070 2.674 21.317 1.00 90.06 81 GLN A O 1
ATOM 609 N N . LEU A 1 82 ? -9.655 1.329 19.566 1.00 86.75 82 LEU A N 1
ATOM 610 C CA . LEU A 1 82 ? -10.707 0.349 19.868 1.00 86.75 82 LEU A CA 1
ATOM 611 C C . LEU A 1 82 ? -10.284 -0.656 20.947 1.00 86.75 82 LEU A C 1
ATOM 613 O O . LEU A 1 82 ? -11.144 -1.172 21.655 1.00 86.75 82 LEU A O 1
ATOM 617 N N . ALA A 1 83 ? -8.986 -0.939 21.059 1.00 87.50 83 ALA A N 1
ATOM 618 C CA . ALA A 1 83 ? -8.428 -1.867 22.036 1.00 87.50 83 ALA A CA 1
ATOM 619 C C . ALA A 1 83 ? -8.228 -1.241 23.425 1.00 87.50 83 ALA A C 1
ATOM 621 O O . ALA A 1 83 ? -8.150 -1.970 24.413 1.00 87.50 83 ALA A O 1
ATOM 622 N N . LEU A 1 84 ? -8.139 0.090 23.511 1.00 86.88 84 LEU A N 1
ATOM 623 C CA . LEU A 1 84 ? -8.000 0.789 24.784 1.00 86.88 84 LEU A CA 1
ATOM 624 C C . LEU A 1 84 ? -9.295 0.703 25.611 1.00 86.88 84 LEU A C 1
ATOM 626 O O . LEU A 1 84 ? -10.391 0.851 25.059 1.00 86.88 84 LEU A O 1
ATOM 630 N N . PRO A 1 85 ? -9.192 0.511 26.940 1.00 78.19 85 PRO A N 1
ATOM 631 C CA . PRO A 1 85 ? -10.352 0.502 27.816 1.00 78.19 85 PRO A CA 1
ATOM 632 C C . PRO A 1 85 ? -11.069 1.846 27.705 1.00 78.19 85 PRO A C 1
ATOM 634 O O . PRO A 1 85 ? -10.499 2.908 27.965 1.00 78.19 85 PRO A O 1
ATOM 637 N N . LYS A 1 86 ? -12.337 1.809 27.289 1.00 67.19 86 LYS A N 1
ATOM 638 C CA . LYS A 1 86 ? -13.183 2.998 27.331 1.00 67.19 86 LYS A CA 1
ATOM 639 C C . LYS A 1 86 ? -13.331 3.393 28.794 1.00 67.19 86 LYS A C 1
ATOM 641 O O . LYS A 1 86 ? -13.805 2.594 29.598 1.00 67.19 86 LYS A O 1
ATOM 646 N N . SER A 1 87 ? -12.910 4.619 29.116 1.00 61.12 87 SER A N 1
ATOM 647 C CA . SER A 1 87 ? -13.277 5.282 30.368 1.00 61.12 87 SER A CA 1
ATOM 648 C C . SER A 1 87 ? -14.770 5.035 30.617 1.00 61.12 87 SER A C 1
ATOM 650 O O . SER A 1 87 ? -15.550 5.181 29.662 1.00 61.12 87 SER A O 1
ATOM 652 N N . PRO A 1 88 ? -15.171 4.600 31.829 1.00 61.62 88 PRO A N 1
ATOM 653 C CA . PRO A 1 88 ? -16.573 4.365 32.126 1.00 61.62 88 PRO A CA 1
ATOM 654 C C . PRO A 1 88 ? -17.360 5.619 31.740 1.00 61.62 88 PRO A C 1
ATOM 656 O O . P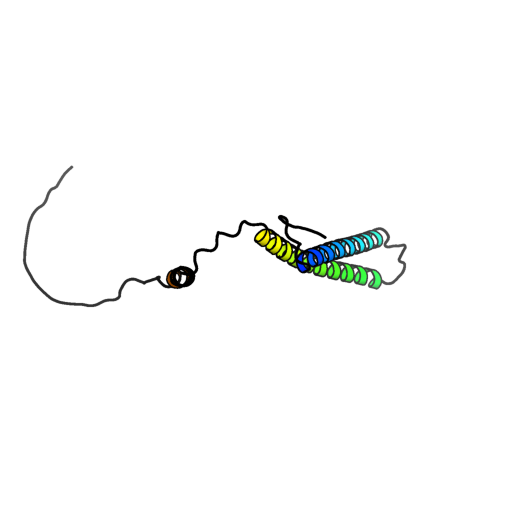RO A 1 88 ? -16.871 6.731 31.968 1.00 61.62 88 PRO A O 1
ATOM 659 N N . PRO A 1 89 ? -18.538 5.477 31.106 1.00 53.44 89 PRO A N 1
ATOM 660 C CA . PRO A 1 89 ? -19.327 6.629 30.717 1.00 53.44 89 PRO A CA 1
ATOM 661 C C . PRO A 1 89 ? -19.579 7.460 31.972 1.00 53.44 89 PRO A C 1
ATOM 663 O O . PRO A 1 89 ? -20.293 7.030 32.878 1.00 53.44 89 PRO A O 1
ATOM 666 N N . ALA A 1 90 ? -18.953 8.638 32.045 1.00 57.81 90 ALA A N 1
ATOM 667 C CA . ALA A 1 90 ? -19.314 9.622 33.044 1.00 57.81 90 ALA A CA 1
ATOM 668 C C . ALA A 1 90 ? -20.818 9.837 32.889 1.00 57.81 90 ALA A C 1
ATOM 670 O O . ALA A 1 90 ? -21.289 10.099 31.776 1.00 57.81 90 ALA A O 1
ATOM 671 N N . ALA A 1 91 ? -21.554 9.645 33.984 1.00 53.69 91 ALA A N 1
ATOM 672 C CA . ALA A 1 91 ? -22.992 9.834 34.035 1.00 53.69 91 ALA A CA 1
ATOM 673 C C . ALA A 1 91 ? -23.393 11.108 33.258 1.00 53.69 91 ALA A C 1
ATOM 675 O O . ALA A 1 91 ? -22.660 12.106 33.306 1.00 53.69 91 ALA A O 1
ATOM 676 N N . PRO A 1 92 ? -24.531 11.100 32.540 1.00 55.22 92 PRO A N 1
ATOM 677 C CA . PRO A 1 92 ? -24.880 12.100 31.522 1.00 55.22 92 PRO A CA 1
ATOM 678 C C . PRO A 1 92 ? -24.949 13.560 32.009 1.00 55.22 92 PRO A C 1
ATOM 680 O O . PRO A 1 92 ? -25.102 14.466 31.199 1.00 55.22 92 PRO A O 1
ATOM 683 N N . GLN A 1 93 ? -24.786 13.827 33.304 1.00 54.38 93 GLN A N 1
ATOM 684 C CA . GLN A 1 93 ? -24.823 15.172 33.878 1.00 54.38 93 GLN A CA 1
ATOM 685 C C . GLN A 1 93 ? -23.537 15.992 33.678 1.00 54.38 93 GLN A C 1
ATOM 687 O O . GLN A 1 93 ? -23.580 17.209 33.822 1.00 54.38 93 GLN A O 1
ATOM 692 N N . ASN A 1 94 ? -22.406 15.385 33.294 1.00 54.41 94 ASN A N 1
ATOM 693 C CA . ASN A 1 94 ? -21.118 16.099 33.272 1.00 54.41 94 ASN A CA 1
ATOM 694 C C . ASN A 1 94 ? -20.525 16.371 31.882 1.00 54.41 94 ASN A C 1
ATOM 696 O O . ASN A 1 94 ? -19.491 17.026 31.796 1.00 54.41 94 ASN A O 1
ATOM 700 N N . GLN A 1 95 ? -21.151 15.934 30.783 1.00 57.69 95 GLN A N 1
ATOM 701 C CA . GLN A 1 95 ? -20.586 16.150 29.438 1.00 57.69 95 GLN A CA 1
ATOM 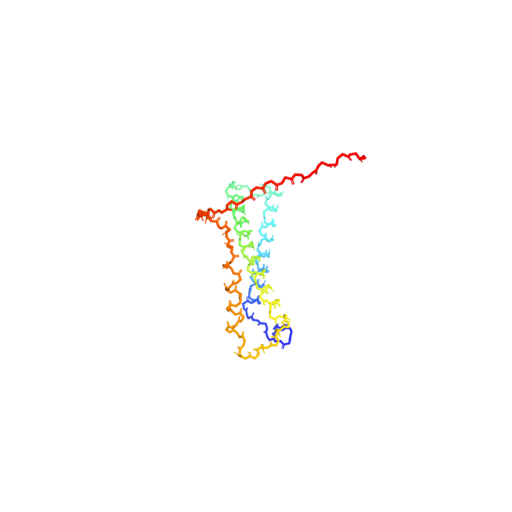702 C C . GLN A 1 95 ? -20.591 17.631 29.025 1.00 57.69 95 GLN A C 1
ATOM 704 O O . GLN A 1 95 ? -19.608 18.108 28.461 1.00 57.69 95 GLN A O 1
ATOM 709 N N . HIS A 1 96 ? -21.643 18.378 29.378 1.00 57.53 96 HIS A N 1
ATOM 710 C CA . HIS A 1 96 ? -21.724 19.819 29.117 1.00 57.53 96 HIS A CA 1
ATOM 711 C C . HIS A 1 96 ? -20.672 20.602 29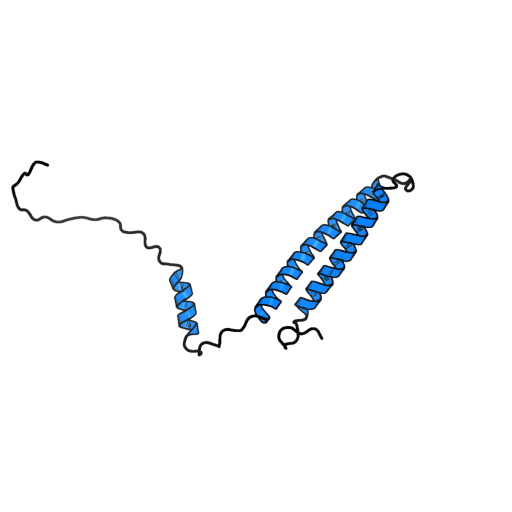.916 1.00 57.53 96 HIS A C 1
ATOM 713 O O . HIS A 1 96 ? -19.990 21.461 29.369 1.00 57.53 96 HIS A O 1
ATOM 719 N N . LEU A 1 97 ? -20.466 20.239 31.188 1.00 59.06 97 LEU A N 1
ATOM 720 C CA . LEU A 1 97 ? -19.454 20.864 32.042 1.00 59.06 97 LEU A CA 1
ATOM 721 C C . LEU A 1 97 ? -18.026 20.527 31.598 1.00 59.06 97 LEU A C 1
ATOM 723 O O . LEU A 1 97 ? -17.144 21.374 31.698 1.00 59.06 97 LEU A O 1
ATOM 727 N N . LEU A 1 98 ? -17.784 19.319 31.084 1.00 56.69 98 LEU A N 1
ATOM 728 C CA . LEU A 1 98 ? -16.466 18.898 30.604 1.00 56.69 98 LEU A CA 1
ATOM 729 C C . LEU A 1 98 ? -16.114 19.589 29.276 1.00 56.69 98 LEU A C 1
ATOM 731 O O . LEU A 1 98 ? -15.001 20.089 29.129 1.00 56.69 98 LEU A O 1
ATOM 735 N N . LEU A 1 99 ? -17.079 19.714 28.357 1.00 59.94 99 LEU A N 1
ATOM 736 C CA . LEU A 1 99 ? -16.921 20.507 27.133 1.00 59.94 99 LEU A CA 1
ATOM 737 C C . LEU A 1 99 ? -16.728 21.994 27.442 1.00 59.94 99 LEU A C 1
ATOM 739 O O . LEU A 1 99 ? -15.792 22.602 26.930 1.00 59.94 99 LEU A O 1
ATOM 743 N N . GLN A 1 100 ? -17.538 22.559 28.339 1.00 64.44 100 GLN A N 1
ATOM 744 C CA . GLN A 1 100 ? -17.394 23.945 28.777 1.00 64.44 100 GLN A CA 1
ATOM 745 C C . GLN A 1 100 ? -16.025 24.186 29.421 1.00 64.44 100 GLN A C 1
ATOM 747 O O . GLN A 1 100 ? -15.374 25.172 29.102 1.00 64.44 100 GLN A O 1
ATOM 752 N N . ARG A 1 101 ? -15.525 23.266 30.255 1.00 57.09 101 ARG A N 1
ATOM 753 C CA . ARG A 1 101 ? -14.211 23.402 30.898 1.00 57.09 101 ARG A CA 1
ATOM 754 C C . ARG A 1 101 ? -13.064 23.353 29.892 1.00 57.09 101 ARG A C 1
ATOM 756 O O . ARG A 1 101 ? -12.127 24.134 30.024 1.00 57.09 101 ARG A O 1
ATOM 763 N N . LEU A 1 102 ? -13.150 22.504 28.867 1.00 57.41 102 LEU A N 1
ATOM 764 C CA . LEU A 1 102 ? -12.153 22.452 27.792 1.00 57.41 102 LEU A CA 1
ATOM 765 C C . LEU A 1 102 ? -12.197 23.706 26.902 1.00 57.41 102 LEU A C 1
ATOM 767 O O . LEU A 1 102 ? -11.141 24.233 26.565 1.00 57.41 102 LEU A O 1
ATOM 771 N N . CYS A 1 103 ? -13.386 24.234 26.596 1.00 64.38 103 CYS A N 1
ATOM 772 C CA . CYS A 1 103 ? -13.548 25.473 25.826 1.00 64.38 103 CYS A CA 1
ATOM 773 C C . CYS A 1 103 ? -13.160 26.734 26.622 1.00 64.38 103 CYS A C 1
ATOM 775 O O . CYS A 1 10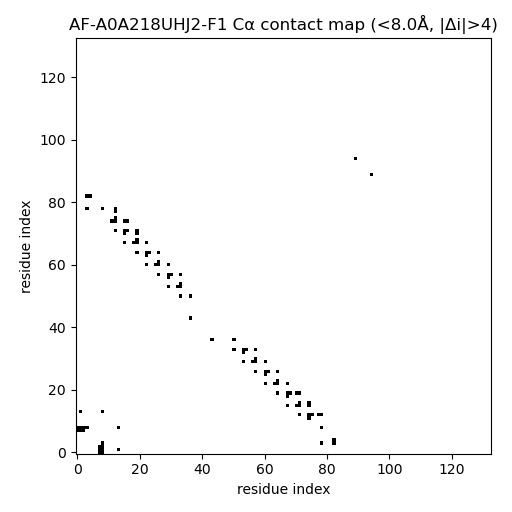3 ? -12.588 27.662 26.059 1.00 64.38 103 CYS A O 1
ATOM 777 N N . SER A 1 104 ? -13.401 26.767 27.935 1.00 52.69 104 SER A N 1
ATOM 778 C CA . SER A 1 104 ? -12.988 27.872 28.814 1.00 52.69 104 SER A CA 1
ATOM 779 C C . SER A 1 104 ? -11.488 27.868 29.123 1.00 52.69 104 SER A C 1
ATOM 781 O O . SER A 1 104 ? -10.948 28.891 29.534 1.00 52.69 104 SER A O 1
ATOM 783 N N . SER A 1 105 ? -10.791 26.749 28.897 1.00 50.38 105 SER A N 1
ATOM 784 C CA . SER A 1 105 ? -9.336 26.651 29.091 1.00 50.38 105 SER A CA 1
ATOM 785 C C . SER A 1 105 ? -8.531 27.370 27.998 1.00 50.38 105 SER A C 1
ATOM 787 O O . SER A 1 105 ? -7.329 27.561 28.155 1.00 50.38 105 SER A O 1
ATOM 789 N N . SER A 1 106 ? -9.163 27.749 26.881 1.00 52.22 106 SER A N 1
ATOM 790 C CA . SER A 1 106 ? -8.478 28.296 25.700 1.00 52.22 106 SER A CA 1
ATOM 791 C C . SER A 1 106 ? -8.465 29.828 25.626 1.00 52.22 106 SER A C 1
ATOM 793 O O . SER A 1 106 ? -7.775 30.378 24.774 1.00 52.22 106 SER A O 1
ATOM 795 N N . THR A 1 107 ? -9.203 30.533 26.491 1.00 46.38 107 THR A N 1
ATOM 796 C CA . THR A 1 107 ? -9.322 32.003 26.443 1.00 46.38 107 THR A CA 1
ATOM 797 C C . THR A 1 107 ? -9.144 32.625 27.828 1.00 46.38 107 THR A C 1
ATOM 799 O O . THR A 1 107 ? -10.071 33.187 28.401 1.00 46.38 107 THR A O 1
ATOM 802 N N . SER A 1 108 ? -7.947 32.522 28.402 1.00 45.12 108 SER A N 1
ATOM 803 C CA . SER A 1 108 ? -7.563 33.357 29.548 1.00 45.12 108 SER A CA 1
ATOM 804 C C . SER A 1 108 ? -6.075 33.691 29.493 1.00 45.12 108 SER A C 1
ATOM 806 O O . SER A 1 108 ? -5.297 33.360 30.383 1.00 45.12 108 SER A O 1
ATOM 808 N N . SER A 1 109 ? -5.676 34.369 28.419 1.00 47.84 109 SER A N 1
ATOM 809 C CA . SER A 1 109 ? -4.450 35.166 28.373 1.00 47.84 109 SER A CA 1
ATOM 810 C C . SER A 1 109 ? -4.841 36.623 28.624 1.00 47.84 109 SER A C 1
ATOM 812 O O . SER A 1 109 ? -4.916 37.421 27.695 1.00 47.84 109 SER A O 1
ATOM 814 N N . GLN A 1 110 ? -5.178 36.973 29.869 1.00 38.31 110 GLN A N 1
ATOM 815 C CA . GLN A 1 110 ? -5.412 38.370 30.232 1.00 38.31 110 GLN A CA 1
ATOM 816 C C . GLN A 1 110 ? -4.052 39.061 30.391 1.00 38.31 110 GLN A C 1
ATOM 818 O O . GLN A 1 110 ? -3.358 38.891 31.395 1.00 38.31 110 GLN A O 1
ATOM 823 N N . GLY A 1 111 ? -3.667 39.818 29.360 1.00 33.91 111 GLY A N 1
ATOM 824 C CA . GLY A 1 111 ? -2.634 40.843 29.448 1.00 33.91 111 GLY A CA 1
ATOM 825 C C . GLY A 1 111 ? -3.016 41.867 30.518 1.00 33.91 111 GLY A C 1
ATOM 826 O O . GLY A 1 111 ? -4.153 42.339 30.570 1.00 33.91 111 GLY A O 1
ATOM 827 N N . LYS A 1 112 ? -2.077 42.162 31.417 1.00 37.31 112 LYS A N 1
ATOM 828 C CA . LYS A 1 112 ? -2.275 43.100 32.523 1.00 37.31 112 LYS A CA 1
ATOM 829 C C . LYS A 1 112 ? -2.160 44.551 32.039 1.00 37.31 112 LYS A C 1
ATOM 831 O O . LYS A 1 112 ? -1.085 44.993 31.658 1.00 37.31 112 LYS A O 1
ATOM 836 N N . SER A 1 113 ? -3.316 45.217 32.097 1.00 32.62 113 SER A N 1
ATOM 837 C CA . SER A 1 113 ? -3.614 46.593 32.539 1.00 32.62 113 SER A CA 1
ATOM 838 C C . SER A 1 113 ? -2.847 47.790 31.956 1.00 32.62 113 SER A C 1
ATOM 840 O O . SER A 1 113 ? -1.670 48.001 32.239 1.00 32.62 113 SER A O 1
ATOM 842 N N . SER A 1 114 ? -3.616 48.647 31.276 1.00 32.72 114 SER A N 1
ATOM 843 C CA . SER A 1 114 ? -3.328 50.040 30.928 1.00 32.72 114 SER A CA 1
ATOM 844 C C . SER A 1 114 ? -3.945 50.991 31.980 1.00 32.72 114 SER A C 1
ATOM 846 O O . SER A 1 114 ? -5.110 50.819 32.323 1.00 32.72 114 SER A O 1
ATOM 848 N N . VAL A 1 115 ? -3.102 51.878 32.533 1.00 35.72 115 VAL A N 1
ATOM 849 C CA . VAL A 1 115 ? -3.220 53.354 32.700 1.00 35.72 115 VAL A CA 1
ATOM 850 C C . VAL A 1 115 ? -4.550 53.977 33.195 1.00 35.72 115 VAL A C 1
ATOM 852 O O . VAL A 1 115 ? -5.577 53.812 32.554 1.00 35.72 115 VAL A O 1
ATOM 855 N N . GLU A 1 116 ? -4.484 54.726 34.319 1.00 32.38 116 GLU A N 1
ATOM 856 C CA . GLU A 1 116 ? -4.786 56.182 34.543 1.00 32.38 116 GLU A CA 1
ATOM 857 C C . GLU A 1 116 ? -4.962 56.464 36.068 1.00 32.38 116 GLU A C 1
ATOM 859 O O . GLU A 1 116 ? -5.587 55.671 36.765 1.00 32.38 116 GLU A O 1
ATOM 864 N N . GLN A 1 117 ? -4.145 57.341 36.697 1.00 32.00 117 GLN A N 1
ATOM 865 C CA . GLN A 1 117 ? -4.414 58.761 37.080 1.00 32.00 117 GLN A CA 1
ATOM 866 C C . GLN A 1 117 ? -5.692 58.941 37.939 1.00 32.00 117 GLN A C 1
ATOM 868 O O . GLN A 1 117 ? -6.723 58.399 37.589 1.00 32.00 117 GLN A O 1
ATOM 873 N N . GLU A 1 118 ? -5.807 59.684 39.049 1.00 30.61 118 GLU A N 1
ATOM 874 C CA . GLU A 1 118 ? -5.045 60.696 39.803 1.00 30.61 118 GLU A CA 1
ATOM 875 C C . GLU A 1 118 ? -5.808 60.907 41.145 1.00 30.61 118 GLU A C 1
ATOM 877 O O . GLU A 1 118 ? -7.031 60.835 41.121 1.00 30.61 118 GLU A O 1
ATOM 882 N N . SER A 1 119 ? -5.148 61.190 42.286 1.00 34.38 119 SER A N 1
ATOM 883 C CA . SER A 1 119 ? -5.540 62.264 43.243 1.00 34.38 119 SER A CA 1
ATOM 884 C C . SER A 1 119 ? -4.816 62.188 44.605 1.00 34.38 119 SER A C 1
ATOM 886 O O . SER A 1 119 ? -5.094 61.324 45.431 1.00 34.38 119 SER A O 1
ATOM 888 N N . ARG A 1 120 ? -3.917 63.163 44.808 1.00 34.12 120 ARG A N 1
ATOM 889 C CA . ARG A 1 120 ? -3.597 63.959 46.018 1.00 34.12 120 ARG A CA 1
ATOM 890 C C . ARG A 1 120 ? -3.866 63.418 47.439 1.00 34.12 120 ARG A C 1
ATOM 892 O O . ARG A 1 120 ? -5.007 63.197 47.824 1.00 34.12 120 ARG A O 1
ATOM 899 N N . GLY A 1 121 ? -2.835 63.542 48.286 1.00 29.39 121 GLY A N 1
ATOM 900 C CA . GLY A 1 121 ? -2.963 63.728 49.740 1.00 29.39 121 GLY A CA 1
ATOM 901 C C . GLY A 1 121 ? -1.619 63.649 50.476 1.00 29.39 121 GLY A C 1
ATOM 902 O O . GLY A 1 121 ? -1.069 62.567 50.614 1.00 29.39 121 GLY A O 1
ATOM 903 N N . SER A 1 122 ? -1.086 64.800 50.890 1.00 40.47 122 SER A N 1
ATOM 904 C CA . SER A 1 122 ? 0.201 65.029 51.569 1.00 40.47 122 SER A CA 1
ATOM 905 C C . SER A 1 122 ? 0.308 64.399 52.968 1.00 40.47 122 SER A C 1
ATOM 907 O O . SER A 1 122 ? -0.679 64.393 53.689 1.00 40.47 122 SER A O 1
ATOM 909 N N . ASP A 1 123 ? 1.508 63.975 53.390 1.00 37.31 123 ASP A N 1
ATOM 910 C CA . ASP A 1 123 ? 2.292 64.680 54.426 1.00 37.31 123 ASP A CA 1
ATOM 911 C C . ASP A 1 123 ? 3.625 63.975 54.786 1.00 37.31 123 ASP A C 1
ATOM 913 O O . ASP A 1 123 ? 3.666 62.810 55.153 1.00 37.31 123 ASP A O 1
ATOM 917 N N . LYS A 1 124 ? 4.703 64.762 54.630 1.00 36.94 124 LYS A N 1
ATOM 918 C CA . LYS A 1 124 ? 5.904 64.968 55.473 1.00 36.94 124 LYS A CA 1
ATOM 919 C C . LYS A 1 124 ? 6.686 63.800 56.114 1.00 36.94 124 LYS A C 1
ATOM 921 O O . LYS A 1 124 ? 6.126 63.059 56.898 1.00 36.94 124 LYS A O 1
ATOM 926 N N . ALA A 1 125 ? 8.020 63.881 55.903 1.00 37.78 125 ALA A N 1
ATOM 927 C CA . ALA A 1 125 ? 9.120 63.833 56.900 1.00 37.78 125 ALA A CA 1
ATOM 928 C C . ALA A 1 125 ? 9.2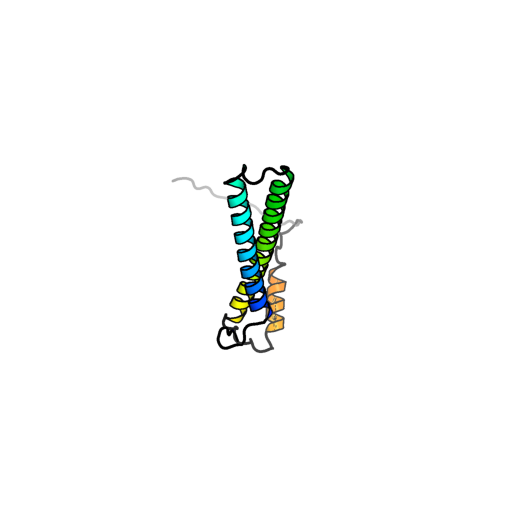13 62.561 57.783 1.00 37.78 125 ALA A C 1
ATOM 930 O O . ALA A 1 125 ? 8.220 62.080 58.288 1.00 37.78 125 ALA A O 1
ATOM 931 N N . GLU A 1 126 ? 10.339 61.937 58.115 1.00 38.75 126 GLU A N 1
ATOM 932 C CA . GLU A 1 126 ? 11.754 62.292 58.232 1.00 38.75 126 GLU A CA 1
ATOM 933 C C . GLU A 1 126 ? 12.419 61.076 58.930 1.00 38.75 126 GLU A C 1
ATOM 935 O O . GLU A 1 126 ? 11.719 60.261 59.530 1.00 38.75 126 GLU A O 1
ATOM 940 N N . GLU A 1 127 ? 13.754 60.976 58.870 1.00 41.44 127 GLU A N 1
ATOM 941 C CA . GLU A 1 127 ? 14.598 60.063 59.676 1.00 41.44 127 GLU A CA 1
ATOM 942 C C . GLU A 1 127 ? 14.534 58.546 59.323 1.00 41.44 127 GLU A C 1
ATOM 944 O O . GLU A 1 127 ? 13.505 58.000 58.967 1.00 41.44 127 GLU A O 1
ATOM 949 N N . ALA A 1 128 ? 15.584 57.724 59.388 1.00 48.22 128 ALA A N 1
ATOM 950 C CA . ALA A 1 128 ? 16.923 57.883 59.926 1.00 48.22 128 ALA A CA 1
ATOM 951 C C . ALA A 1 128 ? 17.883 56.874 59.272 1.00 48.22 128 ALA A C 1
ATOM 953 O O . ALA A 1 128 ? 17.512 55.797 58.812 1.00 48.22 128 ALA A O 1
ATOM 954 N N . ARG A 1 129 ? 19.157 57.248 59.301 1.00 42.97 129 ARG A N 1
ATOM 955 C CA . ARG A 1 129 ? 20.339 56.521 58.840 1.00 42.97 129 ARG A CA 1
ATOM 956 C C . ARG A 1 129 ? 20.693 55.345 59.766 1.00 42.97 129 ARG A C 1
ATOM 958 O O . ARG A 1 129 ? 20.592 55.477 60.982 1.00 42.97 129 ARG A O 1
ATOM 965 N N . LYS A 1 130 ? 21.263 54.275 59.199 1.00 49.75 130 LYS A N 1
ATOM 966 C CA . LYS A 1 130 ? 22.256 53.363 59.821 1.00 49.75 130 LYS A CA 1
ATOM 967 C C . LYS A 1 130 ? 22.802 52.469 58.696 1.00 49.75 130 LYS A C 1
ATOM 969 O O . LYS A 1 130 ? 22.031 51.717 58.123 1.00 49.75 130 LYS A O 1
ATOM 974 N N . ILE A 1 131 ? 23.979 52.675 58.101 1.00 43.75 131 ILE A N 1
ATOM 975 C CA . ILE A 1 131 ? 25.366 52.686 58.605 1.00 43.75 131 ILE A CA 1
ATOM 976 C C . ILE A 1 131 ? 25.767 51.367 59.291 1.00 43.75 131 ILE A C 1
ATOM 978 O O . ILE A 1 131 ? 25.376 51.129 60.430 1.00 43.75 131 ILE A O 1
ATOM 982 N N . LEU A 1 132 ? 26.638 50.648 58.563 1.00 44.03 132 LEU A N 1
ATOM 983 C CA . LEU A 1 132 ? 27.739 49.768 58.981 1.00 44.03 132 LEU A CA 1
ATOM 984 C C . LEU A 1 132 ? 27.401 48.373 59.535 1.00 44.03 132 LEU A C 1
ATOM 986 O O . LEU A 1 132 ? 27.063 48.241 60.706 1.00 44.03 132 LEU A O 1
ATOM 990 N N . GLU A 1 133 ? 27.620 47.350 58.703 1.00 41.50 133 GLU A N 1
ATOM 991 C CA . GLU A 1 133 ? 28.699 46.356 58.887 1.00 41.50 133 GLU A CA 1
ATOM 992 C C . GLU A 1 133 ? 29.126 45.789 57.523 1.00 41.50 133 GLU A C 1
ATOM 994 O O . GLU A 1 133 ? 28.230 45.574 56.672 1.00 41.50 133 GLU A O 1
#

Solvent-accessible surface area (backbone atoms only — not comparable to full-atom values): 8318 Å² total; per-residue (Å²): 131,68,64,52,89,91,38,78,53,59,67,69,38,59,50,30,46,51,50,30,51,53,29,48,53,52,34,51,52,39,50,50,53,48,50,54,49,67,75,42,64,72,83,54,85,61,67,72,68,61,56,55,52,46,52,52,51,34,54,50,32,49,52,50,27,55,53,25,49,54,46,28,51,53,32,51,50,54,50,50,65,69,62,48,82,74,74,77,81,72,63,87,84,46,59,66,59,51,52,49,51,60,60,58,68,76,72,76,84,79,80,84,80,83,90,81,92,86,85,89,82,88,84,81,89,78,90,83,89,81,87,88,134

Organism: NCBI:txid40157

Secondary structure (DSSP, 8-state):
--EETTEEPPHHHHHHHHHHHHHHHHHHHHHHHHHHHHH-TTT--S-THHHHHHHHHHHHHHHHHHHHHHHHHHHHHHHHHHHSPP-----TTSHHHHHHHHHHTTS--------------------------

InterPro domains:
  IPR027963 Meiosis-specific coiled-coil domain-containing protein MEIOC [PF15189] (1-86)
  IPR027963 Meiosis-specific coiled-coil domain-containing protein MEIOC [PTHR33861] (1-111)